Protein AF-A0AAQ1P380-F1 (afdb_monomer_lite)

Organism: NCBI:txid214675

Radius of gyration: 15.15 Å; chains: 1; bounding box: 39×38×36 Å

Structure (mmCIF, N/CA/C/O backbone):
data_AF-A0AAQ1P380-F1
#
_entry.id   AF-A0AAQ1P380-F1
#
loop_
_atom_site.group_PDB
_atom_site.id
_atom_site.type_symbol
_atom_site.label_atom_id
_atom_site.label_alt_id
_atom_site.label_comp_id
_atom_site.label_asym_id
_atom_site.label_entity_id
_atom_site.label_seq_id
_atom_site.pdbx_PDB_ins_code
_atom_site.Cartn_x
_atom_site.Cartn_y
_atom_site.Cartn_z
_atom_site.occupancy
_atom_site.B_iso_or_equiv
_atom_site.auth_seq_id
_atom_site.auth_comp_id
_atom_site.auth_asym_id
_atom_site.auth_atom_id
_atom_site.pdbx_PDB_model_num
ATOM 1 N N . MET A 1 1 ? 2.864 -16.587 -2.024 1.00 58.38 1 MET A N 1
ATOM 2 C CA . MET A 1 1 ? 2.555 -15.463 -1.109 1.00 58.38 1 MET A CA 1
AT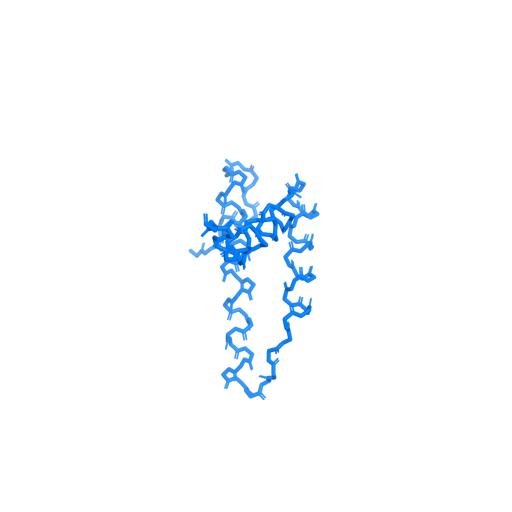OM 3 C C . MET A 1 1 ? 2.910 -14.160 -1.803 1.00 58.38 1 MET A C 1
ATOM 5 O O . MET A 1 1 ? 3.901 -14.146 -2.514 1.00 58.38 1 MET A O 1
ATOM 9 N N . LEU A 1 2 ? 2.174 -13.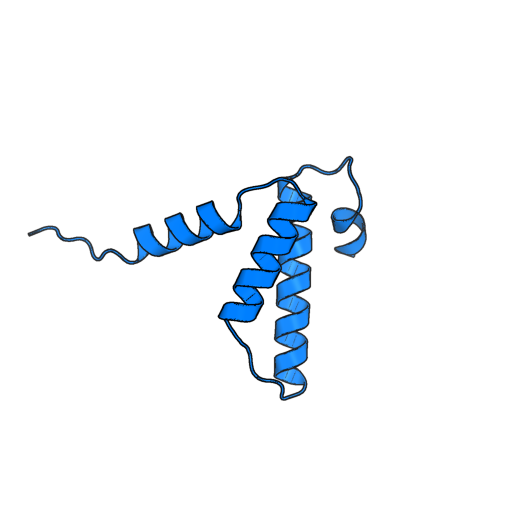069 -1.571 1.00 60.41 2 LEU A N 1
ATOM 10 C CA . LEU A 1 2 ? 2.514 -11.738 -2.110 1.00 60.41 2 LEU A CA 1
ATOM 11 C C . LEU A 1 2 ? 3.949 -11.295 -1.751 1.00 60.41 2 LEU A C 1
ATOM 13 O O . LEU A 1 2 ? 4.586 -10.580 -2.520 1.00 60.41 2 LEU A O 1
ATOM 17 N N . SER A 1 3 ? 4.501 -11.805 -0.644 1.00 63.31 3 SER A N 1
ATOM 18 C CA . SER A 1 3 ? 5.880 -11.566 -0.198 1.00 63.31 3 SER A CA 1
ATOM 19 C C . SER A 1 3 ? 6.959 -11.883 -1.243 1.00 63.31 3 SER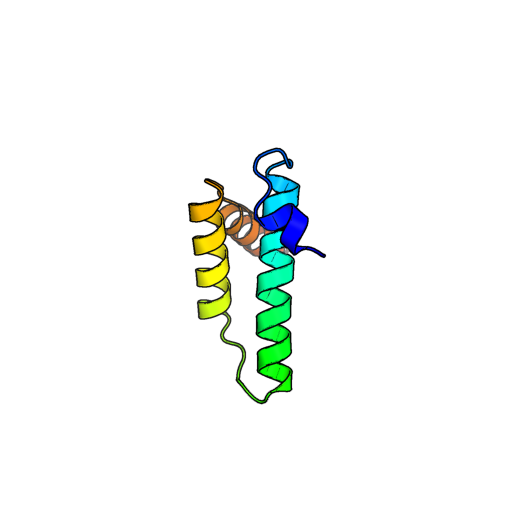 A C 1
ATOM 21 O O . SER A 1 3 ? 7.971 -11.185 -1.278 1.00 63.31 3 SER A O 1
ATOM 23 N N . SER A 1 4 ? 6.747 -12.864 -2.133 1.00 61.91 4 SER A N 1
ATOM 24 C CA . SER A 1 4 ? 7.705 -13.194 -3.202 1.00 61.91 4 SER A CA 1
ATOM 25 C C . SER A 1 4 ? 7.785 -12.126 -4.293 1.00 61.91 4 SER A C 1
ATOM 27 O O . SER A 1 4 ? 8.781 -12.058 -5.006 1.00 61.91 4 SER A O 1
ATOM 29 N N . TYR A 1 5 ? 6.756 -11.286 -4.417 1.00 62.72 5 TYR A N 1
ATOM 30 C CA . TYR A 1 5 ? 6.700 -10.189 -5.381 1.00 62.72 5 TYR A CA 1
ATOM 31 C C . TYR A 1 5 ? 7.087 -8.848 -4.754 1.00 62.72 5 TYR A C 1
ATOM 33 O O . TYR A 1 5 ? 7.612 -7.988 -5.446 1.00 62.72 5 TYR A O 1
ATOM 41 N N . VAL A 1 6 ? 6.905 -8.674 -3.440 1.00 62.72 6 VAL A N 1
ATOM 42 C CA . VAL A 1 6 ? 7.242 -7.423 -2.734 1.00 62.72 6 VAL A CA 1
ATOM 43 C C . VAL A 1 6 ? 8.742 -7.101 -2.795 1.00 62.72 6 VAL A C 1
ATOM 45 O O . VAL A 1 6 ? 9.110 -5.945 -2.994 1.00 62.72 6 VAL A O 1
ATOM 48 N N . ARG A 1 7 ? 9.613 -8.111 -2.655 1.00 68.44 7 ARG A N 1
ATOM 49 C CA . ARG A 1 7 ? 11.079 -7.924 -2.574 1.00 68.44 7 ARG A CA 1
ATOM 50 C C . ARG A 1 7 ? 11.857 -8.349 -3.817 1.00 68.44 7 ARG A C 1
ATOM 52 O O . ARG A 1 7 ? 13.070 -8.193 -3.843 1.00 68.44 7 ARG A O 1
ATOM 59 N N . ASN A 1 8 ? 11.199 -8.910 -4.827 1.00 76.50 8 ASN A N 1
ATOM 60 C CA . ASN A 1 8 ? 11.901 -9.390 -6.011 1.00 76.50 8 ASN A CA 1
ATOM 61 C C . ASN A 1 8 ? 12.077 -8.257 -7.029 1.00 76.50 8 ASN A C 1
ATOM 63 O O . ASN A 1 8 ? 11.150 -7.928 -7.769 1.00 76.50 8 ASN A O 1
ATOM 67 N N . GLU A 1 9 ? 13.281 -7.693 -7.079 1.00 70.88 9 GLU A N 1
ATOM 68 C CA . GLU A 1 9 ? 13.657 -6.586 -7.968 1.00 70.88 9 GLU A CA 1
ATOM 69 C C . GLU A 1 9 ? 13.566 -6.933 -9.462 1.00 70.88 9 GLU A C 1
ATOM 71 O O . GLU A 1 9 ? 13.371 -6.036 -10.276 1.00 70.88 9 GLU A O 1
ATOM 76 N N . ASN A 1 10 ? 13.600 -8.223 -9.822 1.00 78.56 10 ASN A N 1
ATOM 77 C CA . ASN A 1 10 ? 13.424 -8.694 -11.202 1.00 78.56 10 ASN A CA 1
ATOM 78 C C . ASN A 1 10 ? 11.947 -8.762 -11.635 1.00 78.56 10 ASN A C 1
ATOM 80 O O . ASN A 1 10 ? 11.639 -9.103 -12.777 1.00 78.56 10 ASN A O 1
ATOM 84 N N . THR A 1 11 ? 11.014 -8.480 -10.724 1.00 79.62 11 THR A N 1
ATOM 85 C CA . THR A 1 11 ? 9.582 -8.406 -11.029 1.00 79.62 11 THR A CA 1
ATOM 86 C C . THR A 1 11 ? 9.248 -7.030 -11.599 1.00 79.62 11 THR A C 1
ATOM 88 O O . THR A 1 11 ? 9.756 -6.019 -11.114 1.00 79.62 11 THR A O 1
ATOM 91 N N . LYS A 1 12 ? 8.344 -6.979 -12.590 1.00 86.19 12 LYS A N 1
ATOM 92 C CA . LYS A 1 12 ? 7.810 -5.721 -13.138 1.00 86.19 12 LYS A CA 1
ATOM 93 C C . LYS A 1 12 ? 7.355 -4.774 -12.021 1.00 86.19 12 LYS A C 1
ATOM 95 O O . LYS A 1 12 ? 6.746 -5.219 -11.043 1.00 86.19 12 LYS A O 1
ATOM 100 N N . LEU A 1 13 ? 7.628 -3.481 -12.186 1.00 81.44 13 LEU A N 1
ATOM 101 C CA . LEU A 1 13 ? 7.339 -2.448 -11.189 1.00 81.44 13 LEU A CA 1
ATOM 102 C C . LEU A 1 13 ? 5.863 -2.460 -10.767 1.00 81.44 13 LEU A C 1
ATOM 104 O O . LEU A 1 13 ? 5.565 -2.428 -9.577 1.00 81.44 13 LEU A O 1
ATOM 108 N N . GLU A 1 14 ? 4.954 -2.626 -11.722 1.00 80.69 14 GLU A N 1
ATOM 109 C CA . GLU A 1 14 ? 3.504 -2.615 -11.511 1.00 80.69 14 GLU A CA 1
ATOM 110 C C . GLU A 1 14 ? 3.041 -3.786 -10.637 1.00 80.69 14 GLU A C 1
ATOM 112 O O . GLU A 1 14 ? 2.179 -3.639 -9.772 1.00 80.69 14 GLU A O 1
ATOM 117 N N . LEU A 1 15 ? 3.656 -4.959 -10.813 1.00 82.44 15 LEU A N 1
ATOM 118 C CA . LEU A 1 15 ? 3.380 -6.136 -9.989 1.00 82.44 15 LEU A CA 1
ATOM 119 C C . LEU A 1 15 ? 3.905 -5.950 -8.562 1.00 82.44 15 LEU A C 1
ATOM 121 O O . LEU A 1 15 ? 3.238 -6.347 -7.606 1.00 82.44 15 LEU A O 1
ATOM 125 N N . ARG A 1 16 ? 5.073 -5.314 -8.401 1.00 81.19 16 ARG A N 1
ATOM 126 C CA . ARG A 1 16 ? 5.619 -4.967 -7.080 1.00 81.19 16 ARG A CA 1
ATOM 127 C C . ARG A 1 16 ? 4.724 -3.952 -6.372 1.00 81.19 16 ARG A C 1
ATOM 129 O O . ARG A 1 16 ? 4.451 -4.119 -5.185 1.00 81.19 16 ARG A O 1
ATOM 136 N N . GLN A 1 17 ? 4.223 -2.946 -7.088 1.00 81.44 17 GLN A N 1
ATOM 137 C CA . GLN A 1 17 ? 3.274 -1.960 -6.564 1.00 81.44 17 GLN A CA 1
ATOM 138 C C . GLN A 1 17 ? 1.973 -2.626 -6.112 1.00 81.44 17 GLN A C 1
ATOM 140 O O . GLN A 1 17 ? 1.583 -2.482 -4.955 1.00 81.44 17 GLN A O 1
ATOM 145 N N . ALA A 1 18 ? 1.344 -3.421 -6.984 1.00 83.06 18 ALA A N 1
ATOM 146 C CA . ALA A 1 18 ? 0.113 -4.140 -6.666 1.00 83.06 18 ALA A CA 1
ATOM 147 C C . ALA A 1 18 ? 0.283 -5.057 -5.445 1.00 83.06 18 ALA A C 1
ATOM 149 O O . ALA A 1 18 ? -0.581 -5.0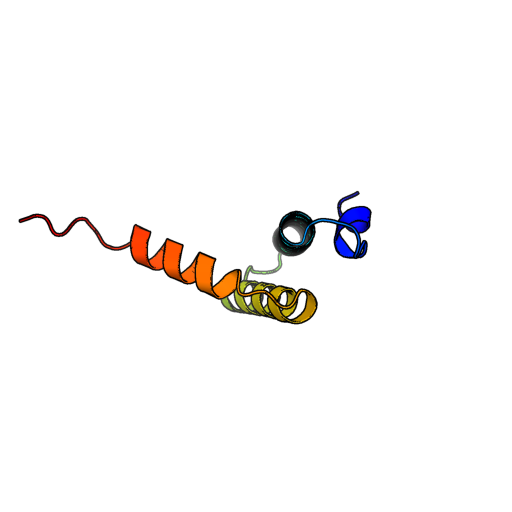95 -4.570 1.00 83.06 18 ALA A O 1
ATOM 150 N N . ALA A 1 19 ? 1.421 -5.754 -5.344 1.00 86.06 19 ALA A N 1
ATOM 151 C CA . ALA A 1 19 ? 1.704 -6.623 -4.209 1.00 86.06 19 ALA A CA 1
ATOM 152 C C . ALA A 1 19 ? 1.860 -5.852 -2.889 1.00 86.06 19 ALA A C 1
ATOM 154 O O . ALA A 1 19 ? 1.341 -6.293 -1.863 1.00 86.06 19 ALA A O 1
ATOM 155 N N . ASN A 1 20 ? 2.539 -4.700 -2.908 1.00 81.50 20 ASN A N 1
ATOM 156 C CA . ASN A 1 20 ? 2.694 -3.852 -1.725 1.00 81.50 20 ASN A CA 1
ATOM 157 C C . ASN A 1 20 ? 1.359 -3.232 -1.282 1.00 81.50 20 ASN A C 1
ATOM 159 O O . ASN A 1 20 ? 1.057 -3.231 -0.091 1.00 81.50 20 ASN A O 1
ATOM 163 N N . LEU A 1 21 ? 0.528 -2.780 -2.226 1.00 84.31 21 LEU A N 1
ATOM 164 C CA . LEU A 1 21 ? -0.805 -2.242 -1.933 1.00 84.31 21 LEU A CA 1
ATOM 165 C C . LEU A 1 21 ? -1.731 -3.298 -1.332 1.00 84.31 21 LEU A C 1
ATOM 167 O O . LEU A 1 21 ? -2.357 -3.058 -0.303 1.00 84.31 21 LEU A O 1
ATOM 171 N N . ALA A 1 22 ? -1.781 -4.489 -1.935 1.00 86.38 22 ALA A N 1
ATOM 172 C CA . ALA A 1 22 ? -2.579 -5.595 -1.417 1.00 86.38 22 ALA A CA 1
ATOM 173 C C . ALA A 1 22 ? -2.160 -5.972 0.012 1.00 86.38 22 ALA A C 1
ATOM 175 O O . ALA A 1 22 ? -3.013 -6.256 0.850 1.00 86.38 22 ALA A O 1
ATOM 176 N N . TYR A 1 23 ? -0.857 -5.932 0.307 1.00 84.69 23 TYR A N 1
ATOM 177 C CA . TYR A 1 23 ? -0.346 -6.176 1.652 1.00 84.69 23 TYR A CA 1
ATOM 178 C C . TYR A 1 23 ? -0.746 -5.073 2.644 1.00 84.69 23 TYR A C 1
ATOM 180 O O . TYR A 1 23 ? -1.200 -5.381 3.743 1.00 84.69 23 TYR A O 1
ATOM 188 N N . ALA A 1 24 ? -0.631 -3.798 2.259 1.00 85.69 24 ALA A N 1
ATOM 189 C CA . ALA A 1 24 ? -1.043 -2.674 3.101 1.00 85.69 24 ALA A CA 1
ATOM 190 C C . ALA A 1 24 ? -2.542 -2.738 3.445 1.00 85.69 24 ALA A C 1
ATOM 192 O O . ALA A 1 24 ? -2.902 -2.697 4.619 1.00 85.69 24 ALA A O 1
ATOM 193 N N . PHE A 1 25 ? 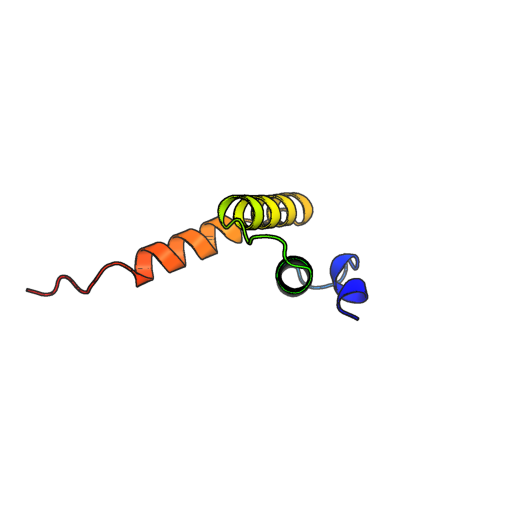-3.404 -2.951 2.445 1.00 86.31 25 PHE A N 1
ATOM 194 C CA . PHE A 1 25 ? -4.850 -3.066 2.661 1.00 86.31 25 PHE A CA 1
ATOM 195 C C . PHE A 1 25 ? -5.244 -4.309 3.454 1.00 86.31 25 PHE A C 1
ATOM 197 O O . PHE A 1 25 ? -6.179 -4.251 4.249 1.00 86.31 25 PHE A O 1
ATOM 204 N N . HIS A 1 26 ? -4.530 -5.424 3.284 1.00 86.62 26 HIS A N 1
ATOM 205 C CA . HIS A 1 26 ? -4.743 -6.604 4.116 1.00 86.62 26 HIS A CA 1
ATOM 206 C C . HIS A 1 26 ? -4.473 -6.307 5.599 1.00 86.62 26 HIS A C 1
ATOM 208 O O . HIS A 1 26 ? -5.272 -6.696 6.449 1.00 86.62 26 HIS A O 1
ATOM 214 N N . ASN A 1 27 ? -3.393 -5.581 5.905 1.00 85.81 27 ASN A N 1
ATOM 215 C CA . ASN A 1 27 ? -3.058 -5.210 7.281 1.00 85.81 27 ASN A CA 1
ATOM 216 C C . ASN A 1 27 ? -4.081 -4.238 7.881 1.00 85.81 27 ASN A C 1
ATOM 218 O O . ASN A 1 27 ? -4.469 -4.403 9.035 1.00 85.81 27 ASN A O 1
ATOM 222 N N . ASP A 1 28 ? -4.546 -3.257 7.104 1.00 87.31 28 ASP A N 1
ATOM 223 C CA . ASP A 1 28 ? -5.576 -2.321 7.562 1.00 87.31 28 ASP A CA 1
ATOM 224 C C . ASP A 1 28 ? -6.919 -3.040 7.796 1.00 87.31 28 ASP A C 1
ATOM 226 O O . ASP A 1 28 ? -7.582 -2.803 8.805 1.00 87.31 28 ASP A O 1
ATOM 230 N N . ALA A 1 29 ? -7.296 -3.988 6.931 1.00 89.38 29 ALA A N 1
ATOM 231 C CA . ALA A 1 29 ? -8.481 -4.822 7.133 1.00 89.38 29 ALA A CA 1
ATOM 232 C C . ALA A 1 29 ? -8.370 -5.698 8.393 1.00 89.38 29 ALA A C 1
ATOM 234 O O . ALA A 1 29 ? -9.332 -5.805 9.155 1.00 89.38 29 ALA A O 1
ATOM 235 N N . LEU A 1 30 ? -7.198 -6.292 8.643 1.00 90.12 30 LEU A N 1
ATOM 236 C CA . LEU A 1 30 ? -6.941 -7.063 9.860 1.00 90.12 30 LEU A CA 1
ATOM 237 C C . LEU A 1 30 ? -7.070 -6.185 11.113 1.00 90.12 30 LEU A C 1
ATOM 239 O O . LEU A 1 30 ? -7.717 -6.589 12.076 1.00 90.12 30 LEU A O 1
ATOM 243 N N . ALA A 1 31 ? -6.535 -4.963 11.081 1.00 87.06 31 ALA A N 1
ATOM 244 C CA . ALA A 1 31 ? -6.644 -4.013 12.184 1.00 87.06 31 ALA A CA 1
ATOM 245 C C . ALA A 1 31 ? -8.108 -3.664 12.517 1.00 87.06 31 ALA A C 1
ATOM 247 O O . ALA A 1 31 ? -8.466 -3.603 13.693 1.00 87.06 31 ALA A O 1
ATOM 248 N N . ILE A 1 32 ? -8.964 -3.494 11.502 1.00 91.06 32 ILE A N 1
ATOM 249 C CA . ILE A 1 32 ? -10.406 -3.259 11.693 1.00 91.06 32 ILE A CA 1
ATOM 250 C C . ILE A 1 32 ? -11.072 -4.454 12.383 1.00 91.06 32 ILE A C 1
ATOM 252 O O . ILE A 1 32 ? -11.852 -4.270 13.317 1.00 91.06 32 ILE A O 1
ATOM 256 N N . ILE A 1 33 ? -10.751 -5.679 11.955 1.00 93.31 33 ILE A N 1
ATOM 257 C CA . ILE A 1 33 ? -11.272 -6.909 12.576 1.00 93.31 33 ILE A CA 1
ATOM 258 C C . ILE A 1 33 ? -10.846 -7.001 14.051 1.00 93.31 33 ILE A C 1
ATOM 260 O O . ILE A 1 33 ? -11.627 -7.440 14.891 1.00 93.31 33 ILE A O 1
ATOM 264 N N . GLU A 1 34 ? -9.642 -6.533 14.384 1.00 93.44 34 GLU A N 1
ATOM 265 C CA . GLU A 1 34 ? -9.125 -6.444 15.758 1.00 93.44 34 GLU A CA 1
ATOM 266 C C . GLU A 1 34 ? -9.740 -5.296 16.590 1.00 93.44 34 GLU A C 1
ATOM 268 O O . GLU A 1 34 ? -9.345 -5.088 17.737 1.00 93.44 34 GLU A O 1
ATOM 273 N N . GLY A 1 35 ? -10.695 -4.539 16.041 1.00 92.75 35 GLY A N 1
ATOM 274 C CA . GLY A 1 35 ? -11.373 -3.438 16.732 1.00 92.75 35 GLY A CA 1
ATOM 275 C C . GLY A 1 35 ? -10.632 -2.098 16.690 1.00 92.75 35 GLY A C 1
ATOM 276 O O . GLY A 1 35 ? -11.013 -1.172 17.407 1.00 92.75 35 GLY A O 1
ATOM 277 N N . LYS A 1 36 ? -9.586 -1.961 15.865 1.00 92.19 36 LYS A N 1
ATOM 278 C CA . LYS A 1 36 ? -8.924 -0.670 15.612 1.00 92.19 36 LYS A CA 1
ATOM 279 C C . LYS A 1 36 ? -9.713 0.120 14.561 1.00 92.19 36 LYS A C 1
ATOM 281 O O . LYS A 1 36 ? -10.390 -0.452 13.711 1.00 92.19 36 LYS A O 1
ATOM 286 N N . SER A 1 37 ? -9.628 1.448 14.594 1.00 86.62 37 SER A N 1
ATOM 287 C CA . SER A 1 37 ? -10.251 2.298 13.574 1.00 86.62 37 SER A CA 1
ATOM 288 C C . SER A 1 37 ? -9.403 2.374 12.306 1.00 86.62 37 SER A C 1
ATOM 290 O O . SER A 1 37 ? -8.176 2.395 12.379 1.00 86.62 37 SER A O 1
ATOM 292 N N . PHE A 1 38 ? -10.057 2.504 11.155 1.00 86.62 38 PHE A N 1
ATOM 293 C CA . PHE A 1 38 ? -9.392 2.818 9.893 1.00 86.62 38 PHE A CA 1
ATOM 294 C C . PHE A 1 38 ? -9.168 4.328 9.759 1.00 86.62 38 PHE A C 1
ATOM 296 O O . PHE A 1 38 ? -10.135 5.092 9.789 1.00 86.62 38 PHE A O 1
ATOM 303 N N . ASP A 1 39 ? -7.917 4.756 9.579 1.00 84.12 39 ASP A N 1
ATOM 304 C CA . ASP A 1 39 ? -7.572 6.145 9.261 1.00 84.12 39 ASP A CA 1
ATOM 305 C C . ASP A 1 39 ? -7.146 6.262 7.791 1.00 84.12 39 ASP A C 1
ATOM 307 O O . ASP A 1 39 ? -6.082 5.800 7.374 1.00 84.12 39 ASP A O 1
ATOM 311 N N . VAL A 1 40 ? -7.987 6.930 7.002 1.00 80.38 40 VAL A N 1
ATOM 312 C CA . VAL A 1 40 ? -7.751 7.193 5.576 1.00 80.38 40 VAL A CA 1
ATOM 313 C C . VAL A 1 40 ? -6.448 7.967 5.350 1.00 80.38 40 VAL A C 1
ATOM 315 O O . VAL A 1 40 ? -5.753 7.717 4.367 1.00 80.38 40 VAL A O 1
ATOM 318 N N . LYS A 1 41 ? -6.093 8.906 6.236 1.00 83.75 41 LYS A N 1
ATOM 319 C CA . LYS A 1 41 ? -4.861 9.694 6.097 1.00 83.75 41 LYS A CA 1
ATOM 320 C C . LYS A 1 41 ? -3.638 8.810 6.292 1.00 83.75 41 LYS A C 1
ATOM 322 O O . LYS A 1 41 ? -2.707 8.889 5.498 1.00 83.75 41 LYS A O 1
ATOM 327 N N . GLU A 1 42 ? -3.667 7.940 7.299 1.00 84.81 42 GLU A N 1
ATOM 328 C CA . GLU A 1 42 ? -2.592 6.977 7.548 1.00 84.81 42 GLU A CA 1
ATOM 329 C C . GLU A 1 42 ? -2.436 6.003 6.371 1.00 84.81 42 GLU A C 1
ATOM 331 O O . GLU A 1 42 ? -1.319 5.753 5.916 1.00 84.81 42 GLU A O 1
ATOM 336 N N . ALA A 1 43 ? -3.548 5.508 5.820 1.00 83.62 43 ALA A N 1
ATOM 337 C CA . ALA A 1 43 ? -3.534 4.652 4.637 1.00 83.62 43 ALA A CA 1
ATOM 338 C C . ALA A 1 43 ? -2.906 5.358 3.418 1.00 83.62 43 ALA A C 1
ATOM 340 O O . ALA A 1 43 ? -2.088 4.765 2.715 1.00 83.62 43 ALA A O 1
ATOM 341 N N . ILE A 1 44 ? -3.220 6.638 3.187 1.00 83.25 44 ILE A N 1
ATOM 342 C CA . ILE A 1 44 ? -2.610 7.433 2.107 1.00 83.25 44 ILE A CA 1
ATOM 343 C C . ILE A 1 44 ? -1.100 7.609 2.325 1.00 83.25 44 ILE A C 1
ATOM 345 O O . ILE A 1 44 ? -0.331 7.464 1.374 1.00 83.25 44 ILE A O 1
ATOM 349 N N . GLU A 1 45 ? -0.652 7.882 3.552 1.00 86.56 45 GLU A N 1
ATOM 350 C CA . GLU A 1 45 ? 0.782 7.995 3.853 1.00 86.56 45 GLU A CA 1
ATOM 351 C C . GLU A 1 45 ? 1.520 6.665 3.635 1.00 86.56 45 GLU A C 1
ATOM 353 O O . GLU A 1 45 ? 2.583 6.653 3.014 1.00 86.56 45 GLU A O 1
ATOM 358 N N . LYS A 1 46 ? 0.925 5.523 4.013 1.00 85.19 46 LYS A N 1
ATOM 359 C CA . LYS A 1 46 ? 1.481 4.189 3.704 1.00 85.19 46 LYS A CA 1
ATOM 360 C C . LYS A 1 46 ? 1.669 3.980 2.197 1.00 85.19 46 LYS A C 1
ATOM 362 O O . LYS A 1 46 ? 2.691 3.440 1.776 1.00 85.19 46 LYS A O 1
ATOM 367 N N . ILE A 1 47 ? 0.719 4.431 1.373 1.00 84.81 47 ILE A N 1
ATOM 368 C CA . ILE A 1 47 ? 0.826 4.346 -0.093 1.00 84.81 47 ILE A CA 1
ATOM 369 C C . ILE A 1 47 ? 1.973 5.230 -0.614 1.00 84.81 47 ILE A C 1
ATOM 371 O O . ILE A 1 47 ? 2.730 4.793 -1.481 1.00 84.81 47 ILE A O 1
ATOM 375 N N . LYS A 1 48 ? 2.159 6.438 -0.066 1.00 87.50 48 LYS A N 1
ATOM 376 C CA . LYS A 1 48 ? 3.287 7.315 -0.434 1.00 87.50 48 LYS A CA 1
ATOM 377 C C . LYS A 1 48 ? 4.646 6.724 -0.053 1.00 87.50 48 LYS A C 1
ATOM 379 O O . LYS A 1 48 ? 5.617 6.903 -0.784 1.00 87.50 48 LYS A O 1
ATOM 384 N N . GLU A 1 49 ? 4.739 6.009 1.064 1.00 87.50 49 GLU A N 1
ATOM 385 C CA . GLU A 1 49 ? 5.973 5.305 1.434 1.00 87.50 49 GLU A CA 1
ATOM 386 C C . GLU A 1 49 ? 6.303 4.173 0.448 1.00 87.50 49 GLU A C 1
ATOM 388 O O . GLU A 1 49 ? 7.460 4.008 0.059 1.00 87.50 49 GLU A O 1
ATOM 393 N N . ILE A 1 50 ? 5.293 3.444 -0.044 1.00 85.44 50 ILE A N 1
ATOM 394 C CA . ILE A 1 50 ? 5.475 2.444 -1.111 1.00 85.44 50 ILE A CA 1
ATOM 395 C C . ILE A 1 50 ? 5.996 3.108 -2.394 1.00 85.44 50 ILE A C 1
ATOM 397 O O . ILE A 1 50 ? 6.907 2.572 -3.028 1.00 85.44 50 ILE A O 1
ATOM 401 N N . ASP A 1 51 ? 5.479 4.288 -2.748 1.00 86.50 51 ASP A N 1
ATOM 402 C CA . ASP A 1 51 ? 5.974 5.069 -3.886 1.00 86.50 51 ASP A CA 1
ATOM 403 C C . ASP A 1 51 ? 7.460 5.426 -3.754 1.00 86.50 51 ASP A C 1
ATOM 405 O O . ASP A 1 51 ? 8.210 5.278 -4.720 1.00 86.50 51 ASP A O 1
ATOM 409 N N . LYS A 1 52 ? 7.922 5.820 -2.560 1.00 87.81 52 LYS A N 1
ATOM 410 C CA . LYS A 1 52 ? 9.347 6.097 -2.305 1.00 87.81 52 LYS A CA 1
ATOM 411 C C . LYS A 1 52 ? 10.207 4.843 -2.459 1.00 87.81 52 LYS A C 1
ATOM 413 O O . LYS A 1 52 ? 11.251 4.899 -3.104 1.00 87.81 52 LYS A O 1
ATOM 418 N N . ILE A 1 53 ? 9.764 3.713 -1.900 1.00 85.38 53 ILE A N 1
ATOM 419 C CA . ILE A 1 53 ? 10.491 2.431 -1.958 1.00 85.38 53 ILE A CA 1
ATOM 420 C C . ILE A 1 53 ? 10.632 1.940 -3.403 1.00 85.38 53 ILE A C 1
ATOM 422 O O . ILE A 1 53 ? 11.644 1.342 -3.769 1.00 85.38 53 ILE A O 1
ATOM 426 N N . LEU A 1 54 ? 9.610 2.173 -4.225 1.00 84.00 54 LEU A N 1
ATOM 427 C CA . LEU A 1 54 ? 9.545 1.683 -5.599 1.00 84.00 54 LEU A CA 1
ATOM 428 C C . LEU A 1 54 ? 9.936 2.737 -6.646 1.00 84.00 54 LEU A C 1
ATOM 430 O O . LEU A 1 54 ? 9.937 2.422 -7.834 1.00 84.00 54 LEU A O 1
ATOM 434 N N . ASN A 1 55 ? 10.297 3.953 -6.220 1.00 87.00 55 ASN A N 1
ATOM 435 C CA . ASN A 1 55 ? 10.537 5.110 -7.084 1.00 87.00 55 ASN A CA 1
ATOM 436 C C . ASN A 1 55 ? 9.398 5.326 -8.101 1.00 87.00 55 ASN A C 1
ATOM 438 O O . ASN A 1 55 ? 9.616 5.397 -9.312 1.00 87.00 55 ASN A O 1
ATOM 442 N N . SER A 1 56 ? 8.163 5.384 -7.601 1.00 85.50 56 SER A N 1
ATOM 443 C CA . SER A 1 56 ? 6.954 5.526 -8.409 1.00 85.50 56 SER A CA 1
ATOM 444 C C . SER A 1 56 ? 6.070 6.698 -7.988 1.00 85.50 56 SER A C 1
ATOM 446 O O . SER A 1 56 ? 6.304 7.340 -6.972 1.00 85.50 56 SER A O 1
ATOM 448 N N . ARG A 1 57 ? 5.056 6.998 -8.811 1.00 85.56 57 ARG A N 1
ATOM 449 C CA . ARG A 1 57 ? 4.063 8.066 -8.583 1.00 85.56 57 ARG A CA 1
ATOM 450 C C . ARG A 1 57 ? 2.631 7.525 -8.577 1.00 85.56 57 ARG A C 1
ATOM 452 O O . ARG A 1 57 ? 1.716 8.123 -9.142 1.00 85.56 57 ARG A O 1
ATOM 459 N N . PHE A 1 58 ? 2.437 6.333 -8.022 1.00 83.12 58 PHE A N 1
ATOM 460 C CA . PHE A 1 58 ? 1.140 5.665 -8.029 1.00 83.12 58 PHE A CA 1
ATOM 461 C C . PHE A 1 58 ? 0.091 6.450 -7.232 1.00 83.12 58 PHE A C 1
ATOM 463 O O . PHE A 1 58 ? -1.022 6.628 -7.721 1.00 83.12 58 PHE A O 1
ATOM 470 N N . SER A 1 59 ? 0.438 6.961 -6.047 1.00 82.31 59 SER A N 1
ATOM 471 C CA . SER A 1 59 ? -0.469 7.752 -5.202 1.00 82.31 59 SER A CA 1
ATOM 472 C C . SER A 1 59 ? -0.989 9.004 -5.910 1.00 82.31 59 SER A C 1
ATOM 474 O O . SER A 1 59 ? -2.180 9.309 -5.826 1.00 82.31 59 SER A O 1
ATOM 476 N N . GLU A 1 60 ? -0.125 9.698 -6.652 1.00 84.56 60 GLU A N 1
ATOM 477 C CA . GLU A 1 60 ? -0.481 10.878 -7.447 1.00 84.56 60 GLU A CA 1
ATOM 478 C C . GLU A 1 60 ? -1.461 10.512 -8.565 1.00 84.56 60 GLU A C 1
ATOM 480 O O . GLU A 1 60 ? -2.510 11.146 -8.706 1.00 84.56 60 GLU A O 1
ATOM 485 N N . ASN A 1 61 ? -1.162 9.447 -9.315 1.00 81.25 61 ASN A N 1
ATOM 486 C CA . ASN A 1 61 ? -2.018 8.966 -10.397 1.00 81.25 61 ASN A CA 1
ATOM 487 C C . ASN A 1 61 ? -3.387 8.513 -9.877 1.00 81.25 61 ASN A C 1
ATOM 489 O O . ASN A 1 61 ? -4.408 8.887 -10.449 1.00 81.25 61 ASN A O 1
ATOM 493 N N . LEU A 1 62 ? -3.420 7.763 -8.772 1.00 77.00 62 LEU A N 1
ATOM 494 C CA . LEU A 1 62 ? -4.652 7.308 -8.130 1.00 77.00 62 LEU A CA 1
ATOM 495 C C . LEU A 1 62 ? -5.497 8.496 -7.652 1.00 77.00 62 LEU A C 1
ATOM 497 O O . LEU A 1 62 ? -6.693 8.550 -7.928 1.00 77.00 62 LEU A O 1
ATOM 501 N N . THR A 1 63 ? -4.871 9.472 -6.987 1.00 79.25 63 THR A N 1
ATOM 502 C CA . THR A 1 63 ? -5.539 10.694 -6.505 1.00 79.25 63 THR A CA 1
ATOM 503 C C . THR A 1 63 ? -6.113 11.505 -7.662 1.00 79.25 63 THR A C 1
ATOM 505 O O . THR A 1 63 ? -7.267 11.924 -7.612 1.00 79.25 63 THR A O 1
ATOM 508 N N . SER A 1 64 ? -5.334 11.684 -8.732 1.00 81.12 64 SER A N 1
ATOM 509 C CA . SER A 1 64 ? -5.784 12.353 -9.954 1.00 81.12 64 SER A CA 1
ATOM 510 C C . SER A 1 64 ? -6.989 11.638 -10.573 1.00 81.12 64 SER A C 1
ATOM 512 O O . SER A 1 64 ? -7.992 12.279 -10.886 1.00 81.12 64 SER A O 1
ATOM 514 N N . MET A 1 65 ? -6.946 10.304 -10.674 1.00 77.94 65 MET A N 1
ATOM 515 C CA . MET A 1 65 ? -8.060 9.506 -11.192 1.00 77.94 65 MET A CA 1
ATOM 516 C C . MET A 1 65 ? -9.326 9.682 -10.349 1.00 77.94 65 MET A C 1
ATOM 518 O O . MET A 1 65 ? -10.380 9.966 -10.909 1.00 77.94 65 MET A O 1
ATOM 522 N N . MET A 1 66 ? -9.215 9.589 -9.019 1.00 74.44 66 MET A N 1
ATOM 523 C CA . MET A 1 66 ? -10.349 9.770 -8.105 1.00 74.44 66 MET A CA 1
ATOM 524 C C . MET A 1 66 ? -10.969 11.166 -8.239 1.00 74.44 66 MET A C 1
ATOM 526 O O . MET A 1 66 ? -12.189 11.289 -8.340 1.00 74.44 66 MET A O 1
ATOM 530 N N . ASN A 1 67 ? -10.147 12.213 -8.331 1.00 77.31 67 ASN A N 1
ATOM 531 C CA . ASN A 1 67 ? -10.624 13.588 -8.492 1.00 77.31 67 ASN A CA 1
ATOM 532 C C . ASN A 1 67 ? -11.318 13.815 -9.844 1.00 77.31 67 ASN A C 1
ATOM 534 O O . ASN A 1 67 ? -12.323 14.521 -9.909 1.00 77.31 67 ASN A O 1
ATOM 538 N N . ASN A 1 68 ? -10.826 13.184 -10.913 1.00 70.06 68 ASN A N 1
ATOM 539 C CA . ASN A 1 68 ? -11.425 13.278 -12.246 1.00 70.06 68 ASN A CA 1
ATOM 540 C C . ASN A 1 68 ? -12.729 12.477 -12.369 1.00 70.06 68 ASN A C 1
ATOM 542 O O . ASN A 1 68 ? -13.601 12.858 -13.142 1.00 70.06 68 ASN A O 1
ATOM 546 N N . THR A 1 69 ? -12.900 11.405 -11.591 1.00 59.97 69 THR A N 1
ATOM 547 C CA . THR A 1 69 ? -14.154 10.630 -11.550 1.00 59.97 69 THR A CA 1
ATOM 548 C C . THR A 1 69 ? -15.242 11.242 -10.665 1.00 59.97 69 THR A C 1
ATOM 550 O O . THR A 1 69 ? -16.394 10.831 -10.761 1.00 59.97 69 THR A O 1
ATOM 553 N N . ILE A 1 7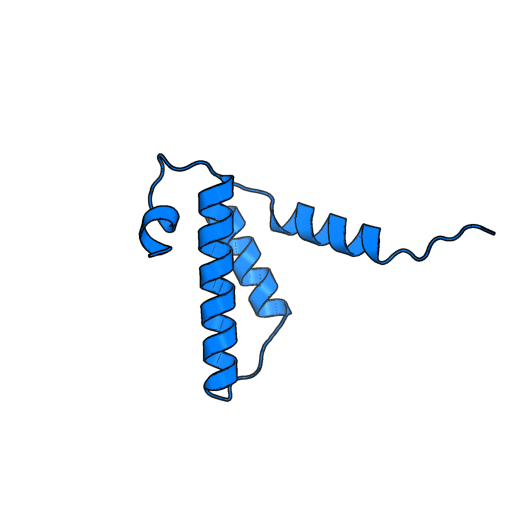0 ? -14.899 12.206 -9.801 1.00 57.91 70 ILE A N 1
ATOM 554 C CA . ILE A 1 70 ? -15.840 12.858 -8.869 1.00 57.91 70 ILE A CA 1
ATOM 555 C C . ILE A 1 70 ? -16.373 14.193 -9.420 1.00 57.91 70 ILE A C 1
ATOM 557 O O . ILE A 1 70 ? -17.333 14.731 -8.872 1.00 57.91 70 ILE A O 1
ATOM 561 N N . SER A 1 71 ? -15.838 14.721 -10.528 1.00 50.00 71 SER A N 1
ATOM 562 C CA . SER A 1 71 ? -16.509 15.823 -11.232 1.00 50.00 71 SER A CA 1
ATOM 563 C C . SER A 1 71 ? -17.819 15.302 -11.833 1.00 50.00 71 SER A C 1
ATOM 565 O O . SER A 1 71 ? -17.756 14.494 -12.763 1.00 50.00 71 SER A O 1
ATOM 567 N N . PRO A 1 72 ? -19.002 15.730 -11.341 1.00 50.94 72 PRO A N 1
ATOM 568 C CA . PRO A 1 72 ? -20.237 15.435 -12.040 1.00 50.94 72 PRO A CA 1
ATOM 569 C C . PRO A 1 72 ? -20.137 16.102 -13.404 1.00 50.94 72 PRO A C 1
ATOM 571 O O . PRO A 1 72 ? -19.642 17.229 -13.515 1.00 50.94 72 PRO A O 1
ATOM 574 N N . ASP A 1 73 ? -20.586 15.382 -14.421 1.00 54.91 73 ASP A N 1
ATOM 575 C CA . ASP A 1 73 ? -20.713 15.882 -15.775 1.00 54.91 73 ASP A CA 1
ATOM 576 C C . ASP A 1 73 ? -21.478 17.216 -15.742 1.00 54.91 73 ASP A C 1
ATOM 578 O O . ASP A 1 73 ? -22.696 17.255 -15.562 1.00 54.91 73 ASP A O 1
ATOM 582 N N . LYS A 1 74 ? -20.754 18.340 -15.815 1.00 55.09 74 LYS A N 1
ATOM 583 C CA . LYS A 1 74 ? -21.339 19.677 -15.953 1.00 55.09 74 LYS A CA 1
ATOM 584 C C . LYS A 1 74 ? -21.659 19.891 -17.427 1.00 55.09 74 LYS A C 1
ATOM 586 O O . LYS A 1 74 ? -21.116 20.797 -18.050 1.00 55.09 74 LYS A O 1
ATOM 591 N N . ASN A 1 75 ? -22.533 19.054 -17.969 1.00 46.31 75 ASN A N 1
ATOM 592 C CA . ASN A 1 75 ? -23.125 19.286 -19.274 1.00 46.31 75 ASN A CA 1
ATOM 593 C C . ASN A 1 75 ? -24.524 19.865 -19.063 1.00 46.31 75 ASN A C 1
ATOM 595 O O . ASN A 1 75 ? -25.472 19.175 -18.690 1.00 46.31 75 ASN A O 1
ATOM 599 N N . ASN A 1 76 ? -24.541 21.188 -19.218 1.00 42.69 76 ASN A N 1
ATOM 600 C CA . ASN A 1 76 ? -25.678 22.089 -19.346 1.00 42.69 76 ASN A CA 1
ATOM 601 C C . ASN A 1 76 ? -26.388 21.883 -20.687 1.00 42.69 76 ASN A C 1
ATOM 603 O O . ASN A 1 76 ? -25.662 21.794 -21.703 1.00 42.69 76 ASN A O 1
#

Secondary structure (DSSP, 8-state):
-THHHHS-TTS-HHHHHHHHHHHHHHHHHHHHHTTPPP-HHHHHHHHHHHHHHHT--HHHHHHHHHHHHHS-----

Sequence (76 aa):
MLSSYVRNENTKLELRQAANLAYAFHNDALAIIEGKSFDVKEAIEKIKEIDKILNSRFSENLTSMMNNTISPDKNN

pLDDT: mean 78.71, std 11.94, range [42.69, 93.44]

Foldseek 3Di:
DLVVLCPDPPDDLVSNLVSQLVVLVVVLVVCVVVVHDRDPVVSLVSSVVSCVVSVHDVSVVVVVVVVVVPPDPPDD